Protein AF-A0A2D1LW10-F1 (afdb_monomer)

Mean predicted aligned error: 2.65 Å

Structure (mmCIF, N/CA/C/O backbone):
data_AF-A0A2D1LW10-F1
#
_entry.id   AF-A0A2D1LW10-F1
#
loop_
_atom_site.group_PDB
_atom_site.id
_atom_site.type_symbol
_atom_site.label_atom_id
_atom_site.label_alt_id
_atom_site.label_comp_id
_atom_site.label_asym_id
_atom_site.label_entity_id
_atom_site.label_seq_id
_atom_site.pdbx_PDB_ins_code
_atom_site.Cartn_x
_atom_site.Cartn_y
_atom_site.Cartn_z
_atom_site.occupancy
_atom_site.B_iso_or_equiv
_atom_site.auth_seq_id
_atom_site.auth_comp_id
_atom_site.auth_asym_id
_atom_site.auth_atom_id
_atom_site.pdbx_PDB_model_num
ATOM 1 N N . PHE A 1 1 ? -6.912 0.871 11.900 1.00 98.69 1 PHE A N 1
ATOM 2 C CA . PHE A 1 1 ? -8.312 0.479 12.153 1.00 98.69 1 PHE A CA 1
ATOM 3 C C . PHE A 1 1 ? -9.175 0.983 11.008 1.00 98.69 1 PHE A C 1
ATOM 5 O O . PHE A 1 1 ? -8.815 1.992 10.411 1.00 98.69 1 PHE A O 1
ATOM 12 N N . GLY A 1 2 ? -10.257 0.278 10.682 1.00 98.62 2 GLY A N 1
ATOM 13 C CA . GLY A 1 2 ? -11.283 0.732 9.742 1.00 98.62 2 GLY A CA 1
ATOM 14 C C . GLY A 1 2 ? -12.089 1.900 10.313 1.00 98.62 2 GLY A C 1
ATOM 15 O O . GLY A 1 2 ? -11.998 2.191 11.508 1.00 98.62 2 GLY A O 1
ATOM 16 N N . ASN A 1 3 ? -12.870 2.574 9.463 1.00 98.62 3 ASN A N 1
ATOM 17 C CA . ASN A 1 3 ? -13.555 3.814 9.831 1.00 98.62 3 ASN A CA 1
ATOM 18 C C . ASN A 1 3 ? -14.475 3.641 11.045 1.00 98.62 3 ASN A C 1
ATOM 20 O O . ASN A 1 3 ? -14.318 4.367 12.019 1.00 98.62 3 ASN A O 1
ATOM 24 N N . ASN A 1 4 ? -15.379 2.660 11.026 1.00 98.44 4 ASN A N 1
ATOM 25 C CA . ASN A 1 4 ? -16.382 2.503 12.086 1.00 98.44 4 ASN A CA 1
ATOM 26 C C . ASN A 1 4 ? -15.738 2.281 13.463 1.00 98.44 4 ASN A C 1
ATOM 28 O O . ASN A 1 4 ? -15.981 3.055 14.387 1.00 98.44 4 ASN A O 1
ATOM 32 N N . VAL A 1 5 ? -14.830 1.305 13.570 1.00 98.44 5 VAL A N 1
ATOM 33 C CA . VAL A 1 5 ? -14.105 1.028 14.821 1.00 98.44 5 VAL A CA 1
ATOM 34 C C . VAL A 1 5 ? -13.246 2.215 15.255 1.00 98.44 5 VAL A C 1
ATOM 36 O O . VAL A 1 5 ? -13.209 2.542 16.438 1.00 98.44 5 VAL A O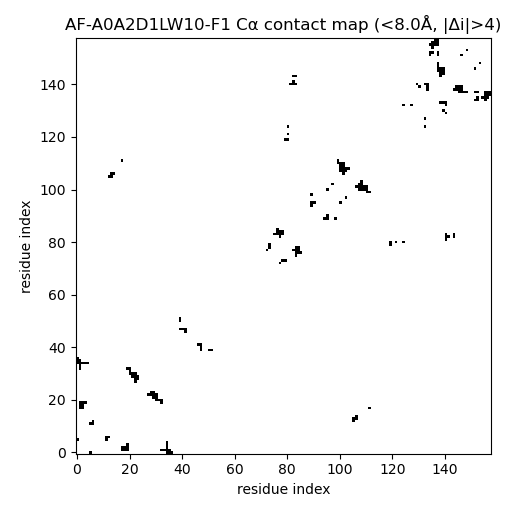 1
ATOM 39 N N . TRP A 1 6 ? -12.574 2.907 14.328 1.00 98.75 6 TRP A N 1
ATOM 40 C CA . TRP A 1 6 ? -11.772 4.074 14.701 1.00 98.75 6 TRP A CA 1
ATOM 41 C C . TRP A 1 6 ? -12.623 5.217 15.257 1.00 98.75 6 TRP A C 1
ATOM 43 O O . TRP A 1 6 ? -12.232 5.821 16.250 1.00 98.75 6 TRP A O 1
ATOM 53 N N . ARG A 1 7 ? -13.797 5.488 14.671 1.00 98.62 7 ARG A N 1
ATOM 54 C CA . ARG A 1 7 ? -14.711 6.533 15.162 1.00 98.62 7 ARG A CA 1
ATOM 55 C C . ARG A 1 7 ? -15.209 6.241 16.574 1.00 98.62 7 ARG A C 1
ATOM 57 O O . ARG A 1 7 ? -15.326 7.173 17.367 1.00 98.62 7 ARG A O 1
ATOM 64 N N . GLU A 1 8 ? -15.461 4.976 16.899 1.00 98.44 8 GLU A N 1
ATOM 65 C CA . GLU A 1 8 ? -15.812 4.564 18.261 1.00 98.44 8 GLU A CA 1
ATOM 66 C C . GLU A 1 8 ? -14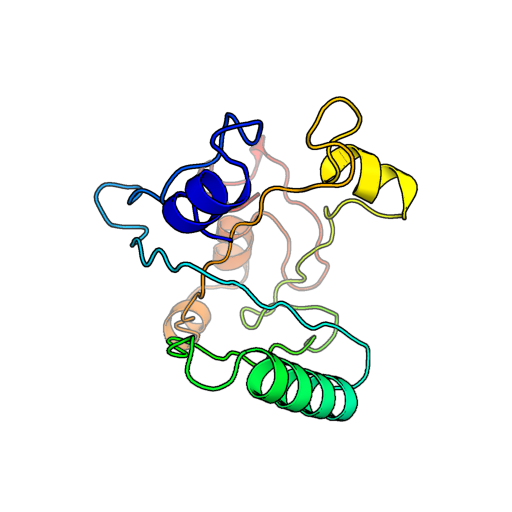.638 4.750 19.230 1.00 98.44 8 GLU A C 1
ATOM 68 O O . GLU A 1 8 ? -14.802 5.363 20.285 1.00 98.44 8 GLU A O 1
ATOM 73 N N . LEU A 1 9 ? -13.441 4.285 18.858 1.00 98.44 9 LEU A N 1
ATOM 74 C CA . LEU A 1 9 ? -12.244 4.377 19.702 1.00 98.44 9 LEU A CA 1
ATOM 75 C C . LEU A 1 9 ? -11.779 5.821 19.931 1.00 98.44 9 LEU A C 1
ATOM 77 O O . LEU A 1 9 ? -11.311 6.143 21.023 1.00 98.44 9 LEU A O 1
ATOM 81 N N . SER A 1 10 ? -11.898 6.689 18.924 1.00 98.44 10 SER A N 1
ATOM 82 C CA . SER A 1 10 ? -11.464 8.088 19.006 1.00 98.44 10 SER A CA 1
ATOM 83 C C . SER A 1 10 ? -12.533 9.028 19.569 1.00 98.44 10 SER A C 1
ATOM 85 O O . SER A 1 10 ? -12.272 10.218 19.751 1.00 98.44 10 SER A O 1
ATOM 87 N N . GLY A 1 11 ? -13.753 8.534 19.814 1.00 98.25 11 GLY A N 1
ATOM 88 C CA . GLY A 1 11 ? -14.893 9.382 20.165 1.00 98.25 11 GLY A CA 1
ATOM 89 C C . GLY A 1 11 ? -15.244 10.392 19.065 1.00 98.25 11 GLY A C 1
ATOM 90 O O . GLY A 1 11 ? -15.737 11.479 19.360 1.00 98.25 11 GLY A O 1
ATOM 91 N N . GLY A 1 12 ? -14.945 10.058 17.806 1.00 97.44 12 GLY A N 1
ATOM 92 C CA . GLY A 1 12 ? -15.170 10.914 16.642 1.00 97.44 12 GLY A CA 1
ATOM 93 C C . GLY A 1 12 ? -14.162 12.052 16.461 1.00 97.44 12 GLY A C 1
ATOM 94 O O . GLY A 1 12 ? -14.363 12.878 15.577 1.00 97.44 12 GLY A O 1
ATOM 95 N N . VAL A 1 13 ? -13.092 12.110 17.255 1.00 98.25 13 VAL A N 1
ATOM 96 C CA . VAL A 1 13 ? -12.055 13.145 17.139 1.00 98.25 13 VAL A CA 1
ATOM 97 C C . VAL A 1 13 ? -10.978 12.707 16.142 1.00 98.25 13 VAL A C 1
ATOM 99 O O . VAL A 1 13 ? -10.522 11.563 16.196 1.00 98.25 13 VAL A O 1
ATOM 102 N N . GLY A 1 14 ? -10.562 13.620 15.259 1.00 98.06 14 GLY A N 1
ATOM 103 C CA . GLY A 1 14 ? -9.483 13.394 14.295 1.00 98.06 14 GLY A CA 1
ATOM 104 C C . GLY A 1 14 ? -9.873 12.515 13.105 1.00 98.06 14 GLY A C 1
ATOM 105 O O . GLY A 1 14 ? -11.043 12.191 12.882 1.00 98.06 14 GLY A O 1
ATOM 106 N N . ALA A 1 15 ? -8.866 12.128 12.326 1.00 98.12 15 ALA A N 1
ATOM 107 C CA . ALA A 1 15 ? -8.964 11.284 11.141 1.00 98.12 15 ALA A CA 1
ATOM 108 C C . ALA A 1 15 ? -10.041 11.757 10.143 1.00 98.12 15 ALA A C 1
ATOM 110 O O . ALA A 1 15 ? -10.873 10.972 9.691 1.00 98.12 15 AL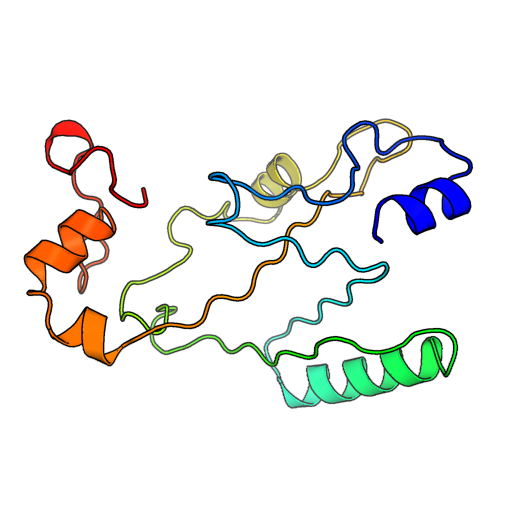A A O 1
ATOM 111 N N . GLU A 1 16 ? -10.063 13.053 9.823 1.00 97.88 16 GLU A N 1
ATOM 112 C CA . GLU A 1 16 ? -11.105 13.705 9.006 1.00 97.88 16 GLU A CA 1
ATOM 113 C C . GLU A 1 16 ? -11.338 13.035 7.640 1.00 97.88 16 GLU A C 1
ATOM 115 O O . GLU A 1 16 ? -12.457 13.012 7.133 1.00 97.88 16 GLU A O 1
ATOM 120 N N . GLU A 1 17 ? -10.301 12.434 7.056 1.00 98.50 17 GLU A N 1
ATOM 121 C CA . GLU A 1 17 ? -10.368 11.800 5.734 1.00 98.50 17 GLU A CA 1
ATOM 122 C C . GLU A 1 17 ? -10.667 10.294 5.799 1.00 98.50 17 GLU A C 1
ATOM 124 O O . GLU A 1 17 ? -10.859 9.651 4.760 1.00 98.50 17 GLU A O 1
ATOM 129 N N . LEU A 1 18 ? -10.727 9.714 7.007 1.00 98.81 18 LEU A N 1
ATOM 130 C CA . LEU A 1 18 ? -11.008 8.295 7.185 1.00 98.81 18 LEU A CA 1
ATOM 131 C C . LEU A 1 18 ? -12.445 7.979 6.774 1.00 98.81 18 LEU A C 1
ATOM 133 O O . LEU A 1 18 ? -13.403 8.595 7.249 1.00 98.81 18 LEU A O 1
ATOM 137 N N . LYS A 1 19 ? -12.572 6.975 5.910 1.00 98.75 19 LYS A N 1
ATOM 138 C CA . LYS A 1 19 ? -13.829 6.467 5.364 1.00 98.75 19 LYS A CA 1
ATOM 139 C C . LYS A 1 19 ? -13.679 4.998 4.995 1.00 98.75 19 LYS A C 1
ATOM 141 O O . LYS A 1 19 ? -12.561 4.527 4.786 1.00 98.75 19 LYS A O 1
ATOM 146 N N . ASP A 1 20 ? -14.803 4.304 4.868 1.00 98.75 20 ASP A N 1
ATOM 147 C CA . ASP A 1 20 ? -14.810 2.976 4.261 1.00 98.75 20 ASP A CA 1
ATOM 148 C C . ASP A 1 20 ? -14.345 3.069 2.805 1.00 98.75 20 ASP A C 1
ATOM 150 O O . ASP A 1 20 ? -14.694 4.008 2.078 1.00 98.75 20 ASP A O 1
ATOM 154 N N . PHE A 1 21 ? -13.543 2.099 2.369 1.00 98.62 21 PHE A N 1
ATOM 155 C CA . PHE A 1 21 ? -13.032 2.070 1.007 1.00 98.62 21 PHE A CA 1
ATOM 156 C C . PHE A 1 21 ? -14.188 1.908 0.000 1.00 98.62 21 PHE A C 1
ATOM 158 O O . PHE A 1 21 ? -14.917 0.914 0.061 1.00 98.62 21 PHE A O 1
ATOM 165 N N . PRO A 1 22 ? -14.393 2.843 -0.944 1.00 98.44 22 PRO A N 1
ATOM 166 C CA . PRO A 1 22 ? -15.416 2.695 -1.970 1.00 98.44 22 PRO A CA 1
ATOM 167 C C . PRO A 1 22 ? -14.913 1.810 -3.116 1.00 98.44 22 PRO A C 1
ATOM 169 O O . PRO A 1 22 ? -13.713 1.634 -3.311 1.00 98.44 22 PRO A O 1
ATOM 172 N N . VAL A 1 23 ? -15.828 1.297 -3.939 1.00 98.56 23 VAL A N 1
ATOM 173 C CA . VAL A 1 23 ? -15.438 0.715 -5.232 1.00 98.56 23 VAL A CA 1
ATOM 174 C C . VAL A 1 23 ? -14.953 1.811 -6.188 1.00 98.56 23 VAL A C 1
ATOM 176 O O . VAL A 1 23 ? -15.515 2.907 -6.216 1.00 98.56 23 VAL A O 1
ATOM 179 N N . TYR A 1 24 ? -13.968 1.500 -7.032 1.00 98.38 24 TYR A N 1
ATOM 180 C CA . TYR A 1 24 ? -13.509 2.393 -8.107 1.00 98.38 24 TYR A CA 1
ATOM 181 C C . TYR A 1 24 ? -13.780 1.782 -9.481 1.00 98.38 24 TYR A C 1
ATOM 183 O O . TYR A 1 24 ? -13.950 0.570 -9.624 1.00 98.38 24 TYR A O 1
ATOM 191 N N . GLY A 1 25 ? -13.895 2.629 -10.509 1.00 97.44 25 GLY A N 1
ATOM 192 C CA . GLY A 1 25 ? -14.173 2.173 -11.877 1.00 97.44 25 GLY A CA 1
ATOM 193 C C . GLY A 1 25 ? -15.480 1.381 -11.995 1.00 97.44 25 GLY A C 1
ATOM 194 O O . GLY A 1 25 ? -15.543 0.413 -12.744 1.00 97.44 25 GLY A O 1
ATOM 195 N N . LYS A 1 26 ? -16.508 1.753 -11.213 1.00 96.44 26 LYS A N 1
ATOM 196 C CA . LYS A 1 26 ? -17.802 1.045 -11.126 1.00 96.44 26 LYS A CA 1
ATOM 197 C C . LYS A 1 26 ? -17.672 -0.440 -10.736 1.00 96.44 26 LYS A C 1
ATOM 199 O O . LYS A 1 26 ? -18.481 -1.254 -11.169 1.00 96.44 26 LYS A O 1
ATOM 204 N N . GLY A 1 27 ? -16.673 -0.781 -9.919 1.00 96.62 27 GLY A N 1
ATOM 205 C CA . GLY A 1 27 ? -16.431 -2.147 -9.439 1.00 96.62 27 GLY A CA 1
ATOM 206 C C . GLY A 1 27 ? -15.223 -2.835 -10.068 1.00 96.62 27 GLY A C 1
ATOM 207 O O . GLY A 1 27 ? -14.932 -3.967 -9.699 1.00 96.62 27 GLY A O 1
ATOM 208 N N . LEU A 1 28 ? -14.500 -2.162 -10.973 1.00 97.69 28 LEU A N 1
ATOM 209 C CA . LEU A 1 28 ? -13.222 -2.666 -11.478 1.00 97.69 28 LEU A CA 1
ATOM 210 C C . LEU A 1 28 ? -12.201 -2.838 -10.343 1.00 97.69 28 LEU A C 1
ATOM 212 O O . LEU A 1 28 ? -11.509 -3.849 -10.302 1.00 97.69 28 LEU A O 1
ATOM 216 N N . ALA A 1 29 ? -12.157 -1.886 -9.403 1.00 98.06 29 ALA A N 1
ATOM 217 C CA . ALA A 1 29 ? -11.528 -2.102 -8.105 1.00 98.06 29 ALA A CA 1
ATOM 218 C C . ALA A 1 29 ? -12.625 -2.471 -7.088 1.00 98.06 29 ALA A C 1
ATOM 220 O O . ALA A 1 29 ? -13.479 -1.618 -6.794 1.00 98.06 29 ALA A O 1
ATOM 221 N N . PRO A 1 30 ? -12.649 -3.716 -6.577 1.00 98.25 30 PRO A N 1
ATOM 222 C CA . PRO A 1 30 ? -13.625 -4.137 -5.581 1.00 98.25 30 PRO A CA 1
ATOM 223 C C . PRO A 1 30 ? -13.331 -3.497 -4.218 1.00 98.25 30 PRO A C 1
ATOM 225 O O . PRO A 1 30 ? -12.232 -3.000 -3.976 1.00 98.25 30 PRO A O 1
ATOM 228 N N . SER A 1 31 ? -14.314 -3.535 -3.317 1.00 98.62 31 SER A N 1
ATOM 229 C CA . SER A 1 31 ? -14.154 -3.105 -1.926 1.00 98.62 31 SER A CA 1
ATOM 230 C C . SER A 1 31 ? -14.394 -4.271 -0.974 1.00 98.62 31 SER A C 1
ATOM 232 O O . SER A 1 31 ? -15.407 -4.964 -1.071 1.00 98.62 31 SER A O 1
ATOM 234 N N . THR A 1 32 ? -13.450 -4.465 -0.056 1.00 98.44 32 THR A N 1
ATOM 235 C CA . THR A 1 32 ? -13.484 -5.458 1.024 1.00 98.44 32 THR A CA 1
ATOM 236 C C . THR A 1 32 ? -13.003 -4.798 2.317 1.00 98.44 32 THR A C 1
ATOM 238 O O . THR A 1 32 ? -11.925 -5.102 2.824 1.00 98.44 32 THR A O 1
ATOM 241 N N . GLN A 1 33 ? -13.762 -3.813 2.805 1.00 98.69 33 GLN A N 1
ATOM 242 C CA . GLN A 1 33 ? -13.434 -3.099 4.040 1.00 98.69 33 GLN A CA 1
ATOM 243 C C . GLN A 1 33 ? -13.507 -4.037 5.257 1.00 98.69 33 GLN A C 1
ATOM 245 O O . GLN A 1 33 ? -14.500 -4.739 5.442 1.00 98.69 33 GLN A O 1
ATOM 250 N N . TYR A 1 34 ? -12.477 -3.986 6.106 1.00 98.75 34 TYR A N 1
ATOM 251 C CA . TYR A 1 34 ? -12.411 -4.676 7.399 1.00 98.75 34 TYR A CA 1
ATOM 252 C C . TYR A 1 34 ? -12.019 -3.707 8.527 1.00 98.75 34 TYR A C 1
ATOM 254 O O . TYR A 1 34 ? -11.620 -2.566 8.276 1.00 98.75 34 TYR A O 1
ATOM 262 N N . ASP A 1 35 ? -12.112 -4.164 9.774 1.00 98.75 35 ASP A N 1
ATOM 263 C CA . ASP A 1 35 ? -11.970 -3.315 10.963 1.00 98.75 35 ASP A CA 1
ATOM 264 C C . ASP A 1 35 ? -10.532 -3.162 11.472 1.00 98.75 35 ASP A C 1
ATOM 266 O O . ASP A 1 35 ? -10.155 -2.122 12.022 1.00 98.75 35 ASP A O 1
ATOM 270 N N . VAL A 1 36 ? -9.700 -4.187 11.296 1.00 98.62 36 VAL A N 1
ATOM 271 C CA . VAL A 1 36 ? -8.338 -4.232 11.837 1.00 98.62 36 VAL A CA 1
ATOM 272 C C . VAL A 1 36 ? -7.370 -4.673 10.747 1.00 98.62 36 VAL A C 1
ATOM 274 O O . VAL A 1 36 ? -7.626 -5.623 10.016 1.00 98.62 36 VAL A O 1
ATOM 277 N N . LEU A 1 37 ? -6.237 -3.977 10.669 1.00 98.81 37 LEU A N 1
ATOM 278 C CA . LEU A 1 37 ? -5.082 -4.362 9.868 1.00 98.81 37 LEU A CA 1
ATOM 279 C C . LEU A 1 37 ? -3.898 -4.550 10.811 1.00 98.81 37 LEU A C 1
ATOM 281 O O . LEU A 1 37 ? -3.615 -3.672 11.627 1.00 98.81 37 LEU A O 1
ATOM 285 N N . ILE A 1 38 ? -3.186 -5.662 10.655 1.00 98.81 38 ILE A N 1
ATOM 286 C CA . ILE A 1 38 ? -1.919 -5.929 11.332 1.00 98.81 38 ILE A CA 1
ATOM 287 C C . ILE A 1 38 ? -0.870 -6.132 10.243 1.00 98.81 38 ILE A C 1
ATOM 289 O O . ILE A 1 38 ? -0.960 -7.075 9.464 1.00 98.81 38 ILE A O 1
ATOM 293 N N . HIS A 1 39 ? 0.114 -5.235 10.172 1.00 98.88 39 HIS A N 1
ATOM 294 C CA . HIS A 1 39 ? 1.206 -5.319 9.205 1.00 98.88 39 HIS A CA 1
ATOM 295 C C . HIS A 1 39 ? 2.528 -5.548 9.939 1.00 98.88 39 HIS A C 1
ATOM 297 O O . HIS A 1 39 ? 2.968 -4.707 10.723 1.00 98.88 39 HIS A O 1
ATOM 303 N N . ILE A 1 40 ? 3.149 -6.702 9.689 1.00 98.81 40 ILE A N 1
ATOM 304 C CA . ILE A 1 40 ? 4.412 -7.118 10.302 1.00 98.81 40 ILE A CA 1
ATOM 305 C C . ILE A 1 40 ? 5.458 -7.229 9.199 1.00 98.81 40 ILE A C 1
ATOM 307 O O . ILE A 1 40 ? 5.282 -7.982 8.244 1.00 98.81 40 ILE A O 1
ATOM 311 N N . LEU A 1 41 ? 6.565 -6.506 9.353 1.00 98.56 41 LEU A N 1
ATOM 312 C CA . LEU A 1 41 ? 7.686 -6.541 8.421 1.00 98.56 41 LEU A CA 1
ATOM 313 C C . LEU A 1 41 ? 9.007 -6.629 9.182 1.00 98.56 41 LEU A C 1
ATOM 315 O O . LEU A 1 41 ? 9.205 -5.973 10.203 1.00 98.56 41 LEU A O 1
ATOM 319 N N . SER A 1 42 ? 9.922 -7.442 8.667 1.00 98.62 42 SER A N 1
ATOM 320 C CA . SER A 1 42 ? 11.308 -7.525 9.125 1.00 98.62 42 SER A CA 1
ATOM 321 C C . SER A 1 42 ? 12.143 -8.267 8.080 1.00 98.62 42 SER A C 1
ATOM 323 O O . SER A 1 42 ? 11.609 -8.770 7.092 1.00 98.62 42 SER A O 1
ATOM 325 N N . ALA A 1 43 ? 13.448 -8.387 8.323 1.00 98.31 43 ALA A N 1
ATOM 326 C CA . ALA A 1 43 ? 14.344 -9.184 7.489 1.00 98.31 43 ALA A CA 1
ATOM 327 C C . ALA A 1 43 ? 14.172 -10.712 7.657 1.00 98.31 43 ALA A C 1
ATOM 329 O O . ALA A 1 43 ? 14.854 -11.471 6.975 1.00 98.31 43 ALA A O 1
ATOM 330 N N . ARG A 1 44 ? 13.330 -11.180 8.593 1.00 98.56 44 ARG A N 1
ATOM 331 C CA . ARG A 1 44 ? 13.266 -12.588 9.019 1.00 98.56 44 ARG A CA 1
ATOM 332 C C . ARG A 1 44 ? 11.822 -13.070 9.148 1.00 98.56 44 ARG A C 1
ATOM 334 O O . ARG A 1 44 ? 11.104 -12.677 10.068 1.00 98.56 44 ARG A O 1
ATOM 341 N N . HIS A 1 45 ? 11.395 -13.940 8.237 1.00 98.62 45 HIS A N 1
ATOM 342 C CA . HIS A 1 45 ? 10.022 -14.451 8.203 1.00 98.62 45 HIS A CA 1
ATOM 343 C C . HIS A 1 45 ? 9.649 -15.225 9.477 1.00 98.62 45 HIS A C 1
ATOM 345 O O . HIS A 1 45 ? 8.562 -15.048 10.012 1.00 98.62 45 HIS A O 1
ATOM 351 N N . GLU A 1 46 ? 10.563 -16.018 10.024 1.00 98.50 46 GLU A N 1
ATOM 352 C CA . GLU A 1 46 ? 10.349 -16.792 11.247 1.00 98.50 46 GLU A CA 1
ATOM 353 C C . GLU A 1 46 ? 10.139 -15.910 12.491 1.00 98.50 46 GLU A C 1
ATOM 355 O O . GLU A 1 46 ? 9.414 -16.284 13.418 1.00 98.50 46 GLU A O 1
ATOM 360 N N . VAL A 1 47 ? 10.726 -14.705 12.496 1.00 98.75 47 VAL A N 1
ATOM 361 C CA . VAL A 1 47 ? 10.442 -13.690 13.519 1.00 98.75 47 VAL A CA 1
ATOM 362 C C . VAL A 1 47 ? 9.035 -13.140 13.306 1.00 98.75 47 VAL A C 1
ATOM 364 O O . VAL A 1 47 ? 8.254 -13.097 14.253 1.00 98.75 47 VAL A O 1
ATOM 367 N N . ASN A 1 48 ? 8.688 -12.784 12.065 1.00 98.88 48 ASN A N 1
ATOM 368 C CA . ASN A 1 48 ? 7.363 -12.255 11.732 1.00 98.88 48 ASN A CA 1
ATOM 369 C C . ASN A 1 48 ? 6.252 -13.242 12.100 1.00 98.88 48 ASN A C 1
ATOM 371 O O . ASN A 1 48 ? 5.241 -12.831 12.658 1.00 98.88 48 ASN A O 1
ATOM 375 N N . PHE A 1 49 ? 6.466 -14.535 11.856 1.00 98.81 49 PHE A N 1
ATOM 376 C CA . PHE A 1 49 ? 5.532 -15.594 12.221 1.00 98.81 49 PHE A CA 1
ATOM 377 C C . PHE A 1 49 ? 5.284 -15.639 13.734 1.00 98.81 49 PHE A C 1
ATOM 379 O O . PHE A 1 49 ? 4.139 -15.651 14.178 1.00 98.81 49 PHE A O 1
ATOM 386 N N . SER A 1 50 ? 6.347 -15.570 14.542 1.00 98.81 50 SER A N 1
ATOM 387 C CA . SER A 1 50 ? 6.218 -15.534 16.007 1.00 98.81 50 SER A CA 1
ATOM 388 C C . SER A 1 50 ? 5.479 -14.274 16.487 1.00 98.81 50 SER A C 1
ATOM 390 O O . SER A 1 50 ? 4.663 -14.338 17.406 1.00 98.81 50 SER A O 1
ATOM 392 N N . VAL A 1 51 ? 5.720 -13.124 15.845 1.00 98.81 51 VAL A N 1
ATOM 393 C CA . VAL A 1 51 ? 5.000 -11.870 16.137 1.00 98.81 51 VAL A CA 1
ATOM 394 C C . VAL A 1 51 ? 3.527 -11.970 15.732 1.00 98.81 51 VAL A C 1
ATOM 396 O O . VAL A 1 51 ? 2.670 -11.500 16.475 1.00 98.81 51 VAL A O 1
ATOM 399 N N . ALA A 1 52 ? 3.210 -12.617 14.609 1.00 98.75 52 ALA A N 1
ATOM 400 C CA . ALA A 1 52 ? 1.834 -12.847 14.176 1.00 98.75 52 ALA A CA 1
ATOM 401 C C . ALA A 1 52 ? 1.075 -13.731 15.178 1.00 98.75 52 ALA A C 1
ATOM 403 O O . ALA A 1 52 ? -0.032 -13.382 15.584 1.00 98.75 52 ALA A O 1
ATOM 404 N N . GLN A 1 53 ? 1.700 -14.806 15.674 1.00 98.75 53 GLN A N 1
ATOM 405 C CA . GLN A 1 53 ? 1.128 -15.627 16.748 1.00 98.75 53 GLN A CA 1
ATOM 406 C C . GLN A 1 53 ? 0.868 -14.811 18.022 1.00 98.75 53 GLN A C 1
ATOM 408 O O . GLN A 1 53 ? -0.199 -14.934 18.623 1.00 98.75 53 GLN A O 1
ATOM 413 N N . ALA A 1 54 ? 1.810 -13.948 18.419 1.00 98.81 54 ALA A N 1
ATOM 414 C CA . ALA A 1 54 ? 1.633 -13.065 19.570 1.00 98.81 54 ALA A CA 1
ATOM 415 C C . ALA A 1 54 ? 0.493 -12.054 19.358 1.00 98.81 54 ALA A C 1
ATOM 417 O O . ALA A 1 54 ? -0.275 -11.799 20.283 1.00 98.81 54 ALA A O 1
ATOM 418 N N . ALA A 1 55 ? 0.345 -11.515 18.145 1.00 98.38 55 ALA A N 1
ATOM 419 C CA . ALA A 1 55 ? -0.752 -10.620 17.799 1.00 98.38 55 ALA A CA 1
ATOM 420 C C . ALA A 1 55 ? -2.112 -11.332 17.893 1.00 98.38 55 ALA A C 1
ATOM 422 O O . ALA A 1 55 ? -3.032 -10.803 18.513 1.00 98.38 55 ALA A O 1
ATOM 423 N N . MET A 1 56 ? -2.224 -12.554 17.362 1.00 98.31 56 MET A N 1
ATOM 424 C CA . MET A 1 56 ? -3.446 -13.360 17.478 1.00 98.31 56 MET A CA 1
ATOM 425 C C . MET A 1 56 ? -3.772 -13.697 18.933 1.00 98.31 56 MET A C 1
ATOM 427 O O . MET A 1 56 ? -4.922 -13.582 19.340 1.00 98.31 56 MET A O 1
ATOM 431 N N . ALA A 1 57 ? -2.770 -14.032 19.749 1.00 98.44 57 ALA A N 1
ATOM 432 C CA . ALA A 1 57 ? -2.972 -14.268 21.177 1.00 98.44 57 ALA A CA 1
ATOM 433 C C . ALA A 1 57 ? -3.430 -13.005 21.933 1.00 98.44 57 ALA A C 1
ATOM 435 O O . ALA A 1 57 ? -4.208 -13.112 22.878 1.00 98.44 57 ALA A O 1
ATOM 436 N N . ALA A 1 58 ? -2.961 -11.820 21.530 1.00 98.44 58 ALA A N 1
ATOM 437 C CA . ALA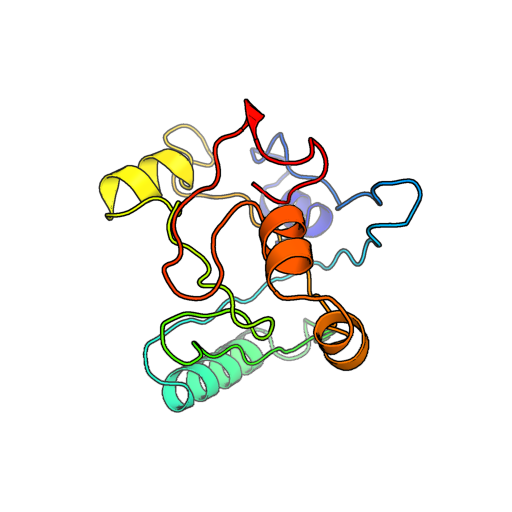 A 1 58 ? -3.328 -10.554 22.160 1.00 98.44 58 ALA A CA 1
ATOM 438 C C . ALA A 1 58 ? -4.775 -10.135 21.859 1.00 98.44 58 ALA A C 1
ATOM 440 O O . ALA A 1 58 ? -5.456 -9.632 22.751 1.00 98.44 58 ALA A O 1
ATOM 441 N N . PHE A 1 59 ? -5.247 -10.345 20.627 1.00 97.94 59 PHE A N 1
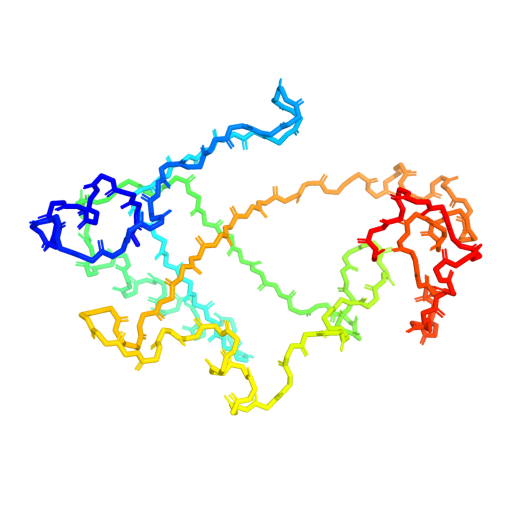ATOM 442 C CA . PHE A 1 59 ? -6.652 -10.112 20.282 1.00 97.94 59 PHE A CA 1
ATOM 443 C C . PHE A 1 59 ? -7.564 -11.240 20.792 1.00 97.94 59 PHE A C 1
ATOM 445 O O . PHE A 1 59 ? -8.679 -10.973 21.235 1.00 97.94 59 PHE A O 1
ATOM 452 N N . GLY A 1 60 ? -7.102 -12.492 20.776 1.00 96.56 60 GLY A N 1
ATOM 453 C CA . GLY A 1 60 ? -7.927 -13.648 21.121 1.00 96.56 60 GLY A CA 1
ATOM 454 C C . GLY A 1 60 ? -9.149 -13.757 20.204 1.00 96.56 60 GLY A C 1
ATOM 455 O O . GLY A 1 60 ? -9.065 -13.482 19.010 1.00 96.56 60 GLY A O 1
ATOM 456 N N . ASP A 1 61 ? -10.300 -14.103 20.779 1.00 97.44 61 ASP A N 1
ATOM 457 C CA . ASP A 1 61 ? -11.538 -14.360 20.028 1.00 97.44 61 ASP A CA 1
ATOM 458 C C . ASP A 1 61 ? -12.329 -13.086 19.660 1.00 97.44 61 ASP A C 1
ATOM 460 O O . ASP A 1 61 ? -13.459 -13.173 19.183 1.00 97.44 61 ASP A O 1
ATOM 464 N N . VAL A 1 62 ? -11.779 -11.886 19.896 1.00 97.94 62 VAL A N 1
ATOM 465 C CA . VAL A 1 62 ? -12.489 -10.619 19.613 1.00 97.94 62 VAL A CA 1
ATOM 466 C C . VAL A 1 62 ? -12.439 -10.212 18.139 1.00 97.94 62 VAL A C 1
ATOM 468 O O . VAL A 1 62 ? -13.158 -9.298 17.739 1.00 97.94 62 VAL A O 1
ATOM 471 N N . ILE A 1 63 ? -11.594 -10.865 17.335 1.00 97.88 63 ILE A N 1
ATOM 472 C CA . ILE A 1 63 ? -11.481 -10.629 15.893 1.00 97.88 63 ILE A CA 1
ATOM 473 C C . ILE A 1 63 ? -11.728 -11.920 15.113 1.00 97.88 63 ILE A C 1
ATOM 475 O O . ILE A 1 63 ? -11.337 -13.006 15.534 1.00 97.88 63 ILE A O 1
ATOM 479 N N . GLU A 1 64 ? -12.322 -11.792 13.929 1.00 98.25 64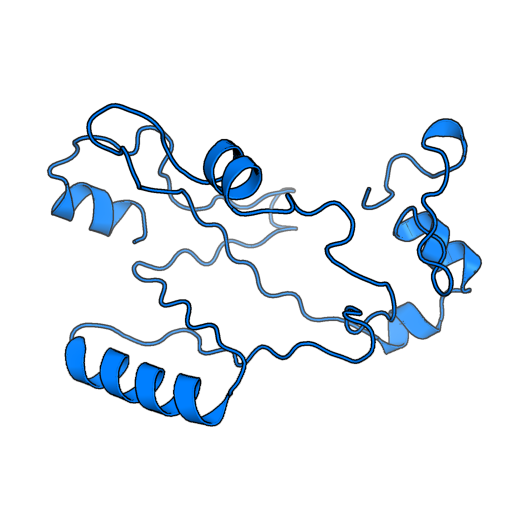 GLU A N 1
ATOM 480 C CA . GLU A 1 64 ? -12.347 -12.848 12.917 1.00 98.25 64 GLU A CA 1
ATOM 481 C C . GLU A 1 64 ? -11.284 -12.528 11.857 1.00 98.25 64 GLU A C 1
ATOM 483 O O . GLU A 1 64 ? -11.352 -11.492 11.191 1.00 98.25 64 GLU A O 1
ATOM 488 N N . VAL A 1 65 ? -10.299 -13.410 11.672 1.00 98.19 65 VAL A N 1
ATOM 489 C CA . VAL A 1 65 ? -9.280 -13.230 10.628 1.00 98.19 65 VAL A CA 1
ATOM 490 C C . VAL A 1 65 ? -9.896 -13.530 9.263 1.00 98.19 65 VAL A C 1
ATOM 492 O O . VAL A 1 65 ? -10.247 -14.672 8.970 1.00 98.19 65 VAL A O 1
ATOM 495 N N . LYS A 1 66 ? -10.021 -12.504 8.414 1.00 98.62 66 LYS A N 1
ATOM 496 C CA . LYS A 1 66 ? -10.550 -12.648 7.044 1.00 98.62 66 LYS A CA 1
ATOM 497 C C . LYS A 1 66 ? -9.462 -12.979 6.025 1.00 98.62 66 LYS A C 1
ATOM 499 O O . LYS A 1 66 ? -9.737 -13.659 5.041 1.00 98.62 66 LYS A O 1
ATOM 504 N N . GLU A 1 67 ? -8.244 -12.497 6.257 1.00 98.50 67 GLU A N 1
ATOM 505 C CA . GLU A 1 67 ? -7.116 -12.662 5.347 1.00 98.50 67 GLU A CA 1
ATOM 506 C C . GLU A 1 67 ? -5.783 -12.611 6.107 1.00 98.50 67 GLU A C 1
ATOM 508 O O . GLU A 1 67 ? -5.582 -11.759 6.971 1.00 98.50 67 GLU A O 1
ATOM 513 N N . GLU A 1 68 ? -4.866 -13.512 5.751 1.00 98.62 68 GLU A N 1
ATOM 514 C CA . GLU A 1 68 ? -3.471 -13.519 6.193 1.00 98.62 68 GLU A CA 1
ATOM 515 C C . GLU A 1 68 ? -2.579 -13.764 4.968 1.00 98.62 68 GLU A C 1
ATOM 517 O O . GLU A 1 68 ? -2.749 -14.759 4.260 1.00 98.62 68 GLU A O 1
ATOM 522 N N . VAL A 1 69 ? -1.643 -12.849 4.693 1.00 98.69 69 VAL A N 1
ATOM 523 C CA . VAL A 1 69 ? -0.766 -12.905 3.510 1.00 98.69 69 VAL A CA 1
ATOM 524 C C . VAL A 1 69 ? 0.688 -12.805 3.937 1.00 98.69 69 VAL A C 1
ATOM 526 O O . VAL A 1 69 ? 1.077 -11.894 4.667 1.00 98.69 69 VAL A O 1
ATOM 529 N N . HIS A 1 70 ? 1.515 -13.727 3.447 1.00 98.75 70 HIS A N 1
ATOM 530 C CA . HIS A 1 70 ? 2.954 -13.734 3.707 1.00 98.75 70 HIS A CA 1
ATOM 531 C C . HIS A 1 70 ? 3.699 -13.177 2.496 1.00 98.75 70 HIS A C 1
ATOM 533 O O . HIS A 1 70 ? 3.978 -13.889 1.533 1.00 98.75 70 HIS A O 1
ATOM 539 N N . GLY A 1 71 ? 4.005 -11.881 2.545 1.00 98.31 71 GLY A N 1
ATOM 540 C CA . GLY A 1 71 ? 4.830 -11.225 1.536 1.00 98.31 71 GLY A CA 1
ATOM 541 C C . GLY A 1 71 ? 6.307 -11.601 1.662 1.00 98.31 71 GLY A C 1
ATOM 542 O O . GLY A 1 71 ? 6.815 -11.852 2.757 1.00 98.31 71 GLY A O 1
ATOM 543 N N . PHE A 1 72 ? 7.015 -11.590 0.537 1.00 98.44 72 PHE A N 1
ATOM 544 C CA . PHE A 1 72 ? 8.465 -11.742 0.485 1.00 98.44 72 PHE A CA 1
ATOM 545 C C . PHE A 1 72 ? 9.045 -10.779 -0.548 1.00 98.44 72 PHE A C 1
ATOM 547 O O . PHE A 1 72 ? 8.408 -10.474 -1.555 1.00 98.44 72 PHE A O 1
ATOM 554 N N . ARG A 1 73 ? 10.269 -10.303 -0.307 1.00 98.38 73 ARG A N 1
ATOM 555 C CA . ARG A 1 73 ? 11.024 -9.574 -1.325 1.00 98.38 73 ARG A CA 1
ATOM 556 C C . ARG A 1 73 ? 11.575 -10.593 -2.317 1.00 98.38 73 ARG A C 1
ATOM 558 O O . ARG A 1 73 ? 12.275 -11.519 -1.907 1.00 98.38 73 ARG A O 1
ATOM 565 N N . TRP A 1 74 ? 11.236 -10.453 -3.593 1.00 97.69 74 TRP A N 1
ATOM 566 C CA . TRP A 1 74 ? 11.772 -11.324 -4.633 1.00 97.69 74 TRP A CA 1
ATOM 567 C C . TRP A 1 74 ? 13.136 -10.826 -5.131 1.00 97.69 74 TRP A C 1
ATOM 569 O O . TRP A 1 74 ? 13.654 -9.809 -4.662 1.00 97.69 74 TRP A O 1
ATOM 579 N N . ILE A 1 75 ? 13.748 -11.591 -6.035 1.00 97.75 75 ILE A N 1
ATOM 580 C CA . ILE A 1 75 ? 15.075 -11.301 -6.576 1.00 97.75 75 ILE A CA 1
ATOM 581 C C . ILE A 1 75 ? 15.118 -9.879 -7.150 1.00 97.75 75 ILE A C 1
ATOM 583 O O . ILE A 1 75 ? 14.180 -9.454 -7.820 1.00 97.75 75 ILE A O 1
ATOM 587 N N . GLU A 1 76 ? 16.188 -9.142 -6.837 1.00 96.56 76 GLU A N 1
ATOM 588 C CA . GLU A 1 76 ? 16.401 -7.758 -7.305 1.00 96.56 76 GLU A CA 1
ATOM 589 C C . GLU A 1 76 ? 15.255 -6.787 -6.973 1.00 96.56 76 GLU A C 1
ATOM 591 O O . GLU A 1 76 ? 15.064 -5.789 -7.656 1.00 96.56 76 GLU A O 1
ATOM 596 N N . GLU A 1 77 ? 14.478 -7.080 -5.927 1.00 96.88 77 GLU A N 1
ATOM 597 C CA . GLU A 1 77 ? 13.314 -6.281 -5.531 1.00 96.88 77 GLU A CA 1
ATOM 598 C C . GLU A 1 77 ? 12.219 -6.171 -6.601 1.00 96.88 77 GLU A C 1
ATOM 600 O O . GLU A 1 77 ? 11.432 -5.225 -6.615 1.00 96.88 77 GLU A O 1
ATOM 605 N N . ARG A 1 78 ? 12.133 -7.173 -7.479 1.00 98.38 78 ARG A N 1
ATOM 606 C CA . ARG A 1 78 ? 11.131 -7.221 -8.541 1.00 98.38 78 ARG A CA 1
ATOM 607 C C . ARG A 1 78 ? 9.762 -7.673 -8.032 1.00 98.38 78 ARG A C 1
ATOM 609 O O . ARG A 1 78 ? 9.661 -8.556 -7.179 1.00 98.38 78 ARG A O 1
ATOM 616 N N . ASP A 1 79 ? 8.706 -7.115 -8.612 1.00 98.31 79 ASP A N 1
ATOM 617 C CA . ASP A 1 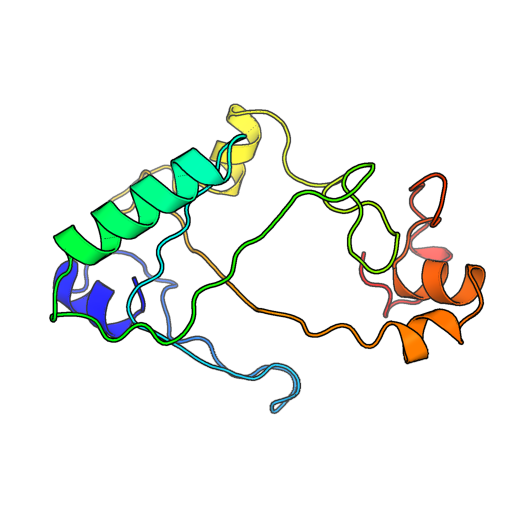79 ? 7.376 -7.727 -8.609 1.00 98.31 79 ASP A CA 1
ATOM 618 C C . ASP A 1 79 ? 7.405 -9.048 -9.406 1.00 98.31 79 ASP A C 1
ATOM 620 O O . ASP A 1 79 ? 8.296 -9.289 -10.226 1.00 98.31 79 ASP A O 1
ATOM 624 N N . LEU A 1 80 ? 6.410 -9.917 -9.205 1.00 98.25 80 LEU A N 1
ATOM 625 C CA . LEU A 1 80 ? 6.314 -11.200 -9.911 1.00 98.25 80 LEU A CA 1
ATOM 626 C C . LEU A 1 80 ? 6.171 -11.053 -11.440 1.00 98.25 80 LEU A C 1
ATOM 628 O O . LEU A 1 80 ? 6.426 -12.012 -12.168 1.00 98.25 80 LEU A O 1
ATOM 632 N N . SER A 1 81 ? 5.799 -9.873 -11.946 1.00 97.94 81 SER A N 1
ATOM 633 C CA . SER A 1 81 ? 5.850 -9.531 -13.376 1.00 97.94 81 SER A CA 1
ATOM 634 C C . SER A 1 81 ? 7.274 -9.482 -13.949 1.00 97.94 81 SER A C 1
ATOM 636 O O . SER A 1 81 ? 7.460 -9.602 -15.167 1.00 97.94 81 SER A O 1
ATOM 638 N N . GLY A 1 82 ? 8.284 -9.324 -13.090 1.00 98.06 82 GLY A N 1
ATOM 639 C CA . GLY A 1 82 ? 9.687 -9.157 -13.456 1.00 98.06 82 GLY A CA 1
ATOM 640 C C . GLY A 1 82 ? 10.153 -7.706 -13.559 1.00 98.06 82 GLY A C 1
ATOM 641 O O . GLY A 1 82 ? 11.311 -7.505 -13.910 1.00 98.06 82 GLY A O 1
ATOM 642 N N . PHE A 1 83 ? 9.314 -6.711 -13.270 1.00 98.56 83 PHE A N 1
ATOM 643 C CA . PHE A 1 83 ? 9.733 -5.307 -13.163 1.00 98.56 83 PHE A CA 1
ATOM 644 C C . PHE A 1 83 ? 10.192 -4.991 -11.738 1.00 98.56 83 PHE A C 1
ATOM 646 O O . PHE A 1 83 ? 9.621 -5.513 -10.782 1.00 98.56 83 PHE A O 1
ATOM 653 N N . VAL A 1 84 ? 11.227 -4.161 -11.593 1.00 97.81 84 VAL A N 1
ATOM 654 C CA . VAL A 1 84 ? 11.647 -3.641 -10.281 1.00 97.81 84 VAL A CA 1
ATOM 655 C C . VAL A 1 84 ? 10.541 -2.736 -9.745 1.00 97.81 84 VAL A C 1
ATOM 657 O O . VAL A 1 84 ? 10.021 -1.908 -10.489 1.00 97.81 84 VAL A O 1
ATOM 660 N N . ASP A 1 85 ? 10.190 -2.889 -8.469 1.00 94.12 85 ASP A N 1
ATOM 661 C CA . ASP A 1 85 ? 9.170 -2.066 -7.820 1.00 94.12 85 ASP A CA 1
ATOM 662 C C . ASP A 1 85 ? 9.733 -1.337 -6.594 1.00 94.12 85 ASP A C 1
ATOM 664 O O . ASP A 1 85 ? 10.499 -1.885 -5.798 1.00 94.12 85 ASP A O 1
ATOM 668 N N . GLY A 1 86 ? 9.327 -0.078 -6.439 1.00 91.94 86 GLY A N 1
ATOM 669 C CA . GLY A 1 86 ? 9.740 0.793 -5.344 1.00 91.94 86 GLY A CA 1
ATOM 670 C C . GLY A 1 86 ? 10.933 1.708 -5.621 1.00 91.94 86 GLY A C 1
ATOM 671 O O . GLY A 1 86 ? 11.453 2.291 -4.674 1.00 91.94 86 GLY A O 1
ATOM 672 N N . THR A 1 87 ? 11.347 1.878 -6.881 1.00 91.62 87 THR A N 1
ATOM 673 C CA . THR A 1 87 ? 12.425 2.815 -7.270 1.00 91.62 87 THR A CA 1
ATOM 674 C C . THR A 1 87 ? 12.115 4.263 -6.899 1.00 91.62 87 THR A C 1
ATOM 676 O O . THR A 1 87 ? 12.966 4.932 -6.325 1.00 91.62 87 THR A O 1
ATOM 679 N N . GLU A 1 88 ? 10.880 4.709 -7.135 1.00 92.25 88 GLU A N 1
ATOM 680 C CA . GLU A 1 88 ? 10.421 6.071 -6.814 1.00 92.25 88 GLU A CA 1
ATOM 681 C C . GLU A 1 88 ? 9.842 6.192 -5.394 1.00 92.25 88 GLU A C 1
ATOM 683 O O . GLU A 1 88 ? 9.245 7.208 -5.031 1.00 92.25 88 GLU A O 1
ATOM 688 N N . ASN A 1 89 ? 9.990 5.160 -4.552 1.00 93.81 89 ASN A N 1
ATOM 689 C CA . ASN A 1 89 ? 9.524 5.264 -3.174 1.00 93.81 89 ASN A CA 1
ATOM 690 C C . ASN A 1 89 ? 10.336 6.322 -2.413 1.00 93.81 89 ASN A C 1
ATOM 692 O O . ASN A 1 89 ? 11.564 6.348 -2.521 1.00 93.81 89 ASN A O 1
ATOM 696 N N . PRO A 1 90 ? 9.693 7.111 -1.527 1.00 95.06 90 PRO A N 1
ATOM 697 C CA . PRO A 1 90 ? 10.404 8.012 -0.633 1.00 95.06 90 PRO A CA 1
ATOM 698 C C . PRO A 1 90 ? 11.537 7.292 0.117 1.00 95.06 90 PRO A C 1
ATOM 700 O O . PRO A 1 90 ? 11.316 6.301 0.834 1.00 95.06 90 PRO A O 1
ATOM 703 N N . ALA A 1 91 ? 12.755 7.805 -0.055 1.00 95.62 91 ALA A N 1
ATOM 704 C CA . ALA A 1 91 ? 13.976 7.251 0.513 1.00 95.62 91 ALA A CA 1
ATOM 705 C C . ALA A 1 91 ? 14.430 8.040 1.748 1.00 95.62 91 ALA A C 1
ATOM 707 O O . ALA A 1 91 ? 14.285 9.256 1.825 1.00 95.62 91 ALA A O 1
ATOM 708 N N . GLY A 1 92 ? 15.012 7.337 2.720 1.00 97.25 92 GLY A N 1
ATOM 709 C CA . GLY A 1 92 ? 15.478 7.944 3.968 1.00 97.25 92 GLY A CA 1
ATOM 710 C C . GLY A 1 92 ? 14.358 8.213 4.978 1.00 97.25 92 GLY A C 1
ATOM 711 O O . GLY A 1 92 ? 13.183 8.349 4.647 1.00 97.25 92 GLY A O 1
ATOM 712 N N . LEU A 1 93 ? 14.723 8.242 6.261 1.00 96.69 93 LEU A N 1
ATOM 713 C CA . LEU A 1 93 ? 13.750 8.361 7.349 1.00 96.69 93 LEU A CA 1
ATOM 714 C C . LEU A 1 93 ? 12.998 9.698 7.320 1.00 96.69 93 LEU A C 1
ATOM 716 O O . LEU A 1 93 ? 11.800 9.722 7.587 1.00 96.69 93 LEU A O 1
ATOM 720 N N . GLU A 1 94 ? 13.696 10.788 7.008 1.00 97.31 94 GLU A N 1
ATOM 721 C CA . GLU A 1 94 ? 13.135 12.140 6.991 1.00 97.31 94 GLU A CA 1
ATOM 722 C C . GLU A 1 94 ? 12.053 12.284 5.918 1.00 97.31 94 GLU A C 1
ATOM 724 O O . GLU A 1 94 ? 10.901 12.542 6.251 1.00 97.31 94 GLU A O 1
ATOM 729 N N . THR A 1 95 ? 12.377 12.003 4.653 1.00 98.00 95 THR A N 1
ATOM 730 C CA . THR A 1 95 ? 11.423 12.103 3.538 1.00 98.00 95 THR A CA 1
ATOM 731 C C . THR A 1 95 ? 10.253 11.134 3.694 1.00 98.00 95 THR A C 1
ATOM 733 O O . THR A 1 95 ? 9.112 11.486 3.414 1.00 98.00 95 THR A O 1
ATOM 736 N N . ARG A 1 96 ? 10.489 9.917 4.205 1.00 98.06 96 ARG A N 1
ATOM 737 C CA . ARG A 1 96 ? 9.398 8.969 4.491 1.00 98.06 96 ARG A CA 1
ATOM 738 C C . ARG A 1 96 ? 8.448 9.491 5.562 1.00 98.06 96 ARG A C 1
ATOM 740 O O . ARG A 1 96 ? 7.244 9.298 5.435 1.00 98.06 96 ARG A O 1
ATOM 747 N N . ARG A 1 97 ? 8.970 10.136 6.610 1.00 98.06 97 ARG A N 1
ATOM 748 C CA . ARG A 1 97 ? 8.138 10.775 7.638 1.00 98.06 97 ARG A CA 1
ATOM 749 C C . ARG A 1 97 ? 7.363 11.951 7.066 1.00 98.06 97 ARG A C 1
ATOM 751 O O . ARG A 1 97 ? 6.173 12.040 7.319 1.00 98.06 97 ARG A O 1
ATOM 758 N N . GLU A 1 98 ? 8.023 12.786 6.272 1.00 98.06 98 GLU A N 1
ATOM 759 C CA . GLU A 1 98 ? 7.409 13.934 5.603 1.00 98.06 98 GLU A CA 1
ATOM 760 C C . GLU A 1 98 ? 6.209 13.528 4.736 1.00 98.06 98 GLU A C 1
ATOM 762 O O . GLU A 1 98 ? 5.186 14.204 4.757 1.00 98.06 98 GLU A O 1
ATOM 767 N N . VAL A 1 99 ? 6.315 12.408 4.011 1.00 98.25 99 VAL A N 1
ATOM 768 C CA . VAL A 1 99 ? 5.246 11.911 3.130 1.00 98.25 99 VAL A CA 1
ATOM 769 C C . VAL A 1 99 ? 4.155 11.153 3.892 1.00 98.25 99 VAL A C 1
ATOM 771 O O . VAL A 1 99 ? 2.979 11.304 3.576 1.00 98.25 99 VAL A O 1
ATOM 774 N N . ALA A 1 100 ? 4.518 10.301 4.856 1.00 98.38 100 ALA A N 1
ATOM 775 C CA . ALA A 1 100 ? 3.588 9.313 5.411 1.00 98.38 100 ALA A CA 1
ATOM 776 C C . ALA A 1 100 ? 3.045 9.640 6.809 1.00 98.38 100 ALA A C 1
ATOM 778 O O . ALA A 1 100 ? 2.071 9.010 7.223 1.00 98.38 100 ALA A O 1
ATOM 779 N N . ILE A 1 101 ? 3.670 10.548 7.564 1.00 98.50 101 ILE A N 1
ATOM 780 C CA . ILE A 1 101 ? 3.338 10.788 8.974 1.00 98.50 101 ILE A CA 1
ATOM 781 C C . ILE A 1 101 ? 2.692 12.161 9.146 1.00 98.50 101 ILE A C 1
ATOM 783 O O . ILE A 1 101 ? 3.253 13.183 8.756 1.00 98.50 101 ILE A O 1
ATOM 787 N N . ILE A 1 102 ? 1.524 12.185 9.790 1.00 98.62 102 ILE A N 1
ATOM 788 C CA . ILE A 1 102 ? 0.821 13.423 10.137 1.00 98.62 102 ILE A CA 1
ATOM 789 C C . ILE A 1 102 ? 1.688 14.224 11.117 1.00 98.62 102 ILE A C 1
ATOM 791 O O . ILE A 1 102 ? 2.133 13.694 12.138 1.00 98.62 102 ILE A O 1
ATOM 795 N N . LYS A 1 103 ? 1.944 15.495 10.796 1.00 97.94 103 LYS A N 1
ATOM 796 C CA . LYS A 1 103 ? 2.909 16.335 11.522 1.00 97.94 103 LYS A CA 1
ATOM 797 C C . LYS A 1 103 ? 2.383 16.843 12.858 1.00 97.94 103 LYS A C 1
ATOM 799 O O . LYS A 1 103 ? 3.071 16.732 13.867 1.00 97.94 103 LYS A O 1
ATOM 804 N N . ASP A 1 104 ? 1.166 17.377 12.846 1.00 97.50 104 ASP A N 1
ATOM 805 C CA . ASP A 1 104 ? 0.636 18.209 13.922 1.00 97.50 104 ASP A CA 1
ATOM 806 C C . ASP A 1 104 ? -0.828 17.868 14.232 1.00 97.50 104 ASP A C 1
ATOM 808 O O . ASP A 1 104 ? -1.513 17.193 13.464 1.00 97.50 104 ASP A O 1
ATOM 812 N N . GLY A 1 105 ? -1.323 18.379 15.361 1.00 98.12 105 GLY A N 1
ATOM 813 C CA . GLY A 1 105 ? -2.706 18.191 15.794 1.00 98.12 105 GLY A CA 1
ATOM 814 C C . GLY A 1 105 ? -2.944 16.873 16.531 1.00 98.12 105 GLY A C 1
ATOM 815 O O . GLY A 1 105 ? -2.013 16.227 17.008 1.00 98.12 105 GLY A O 1
ATOM 816 N N . VAL A 1 106 ? -4.217 16.499 16.669 1.00 98.44 106 VAL A N 1
ATOM 817 C CA . VAL A 1 106 ? -4.634 15.326 17.460 1.00 98.44 106 VAL A CA 1
ATOM 818 C C . VAL A 1 106 ? -4.162 13.996 16.861 1.00 98.44 106 VAL A C 1
ATOM 820 O O . VAL A 1 106 ? -3.922 13.051 17.605 1.00 98.44 106 VAL A O 1
ATOM 823 N N . ASP A 1 107 ? -3.962 13.951 15.542 1.00 98.62 107 ASP A N 1
ATOM 824 C CA . ASP A 1 107 ? -3.520 12.758 14.811 1.00 98.62 107 ASP A CA 1
ATOM 825 C C . ASP A 1 107 ? -2.001 12.727 14.557 1.00 98.62 107 ASP A C 1
ATOM 827 O O . ASP A 1 107 ? -1.519 11.872 13.809 1.00 98.62 107 ASP A O 1
ATOM 831 N N . ALA A 1 108 ? -1.229 13.652 15.143 1.00 98.62 108 ALA A N 1
ATOM 832 C CA . ALA A 1 108 ? 0.218 13.726 14.950 1.00 98.62 108 ALA A CA 1
ATOM 833 C C . ALA A 1 108 ? 0.907 12.386 15.276 1.00 98.62 108 ALA A C 1
ATOM 835 O O . ALA A 1 108 ? 0.679 11.784 16.326 1.00 98.62 108 ALA A O 1
ATOM 836 N N . GLY A 1 109 ? 1.769 11.915 14.372 1.00 98.50 109 GLY A N 1
ATOM 837 C CA . GLY A 1 109 ? 2.403 10.594 14.459 1.00 98.50 109 GLY A CA 1
ATOM 838 C C . GLY A 1 109 ? 1.584 9.445 13.853 1.00 98.50 109 GLY A C 1
ATOM 839 O O . GLY A 1 109 ? 2.115 8.342 13.711 1.00 98.50 109 GLY A O 1
ATOM 840 N N . GLY A 1 110 ? 0.328 9.691 13.473 1.00 98.50 110 GLY A N 1
ATOM 841 C CA . GLY A 1 110 ? -0.527 8.758 12.744 1.00 98.50 110 GLY A CA 1
ATOM 842 C C . GLY A 1 110 ? -0.266 8.735 11.235 1.00 98.50 110 GLY A C 1
ATOM 843 O O . GLY A 1 110 ? 0.541 9.499 10.701 1.00 98.50 110 GLY A O 1
ATOM 844 N N . SER A 1 111 ? -0.963 7.832 10.543 1.00 98.81 111 SER A N 1
ATOM 845 C CA . SER A 1 111 ? -0.918 7.671 9.087 1.00 98.81 111 SER A CA 1
ATOM 846 C C . SER A 1 111 ? -2.196 6.994 8.583 1.00 98.81 111 SER A C 1
ATOM 848 O O . SER A 1 111 ? -2.779 6.166 9.290 1.00 98.81 111 SER A O 1
ATOM 850 N N . TYR A 1 112 ? -2.609 7.308 7.357 1.00 98.75 112 TYR A N 1
ATOM 851 C CA . TYR A 1 112 ? -3.649 6.560 6.652 1.00 98.75 112 TYR A CA 1
ATOM 852 C C . TYR A 1 112 ? -3.021 5.387 5.900 1.00 98.75 112 TYR A C 1
ATOM 854 O O . TYR A 1 112 ? -1.950 5.515 5.312 1.00 98.75 112 TYR A O 1
ATOM 862 N N . VAL A 1 113 ? -3.698 4.238 5.898 1.00 98.81 113 VAL A N 1
ATOM 863 C CA . VAL A 1 113 ? -3.187 3.016 5.268 1.00 98.81 113 VAL A CA 1
ATOM 864 C C . VAL A 1 113 ? -4.202 2.481 4.269 1.00 98.81 113 VAL A C 1
ATOM 866 O O . VAL A 1 113 ? -5.390 2.385 4.568 1.00 98.81 113 VAL A O 1
ATOM 869 N N . PHE A 1 114 ? -3.708 2.092 3.098 1.00 98.75 114 PHE A N 1
ATOM 870 C CA . PHE A 1 114 ? -4.458 1.404 2.056 1.00 98.75 114 PHE A CA 1
ATOM 871 C C . PHE A 1 114 ? -3.785 0.061 1.757 1.00 98.75 114 PHE A C 1
ATOM 873 O O . PHE A 1 114 ? -2.565 -0.004 1.619 1.00 98.75 114 PHE A O 1
ATOM 880 N N . VAL A 1 115 ? -4.579 -1.009 1.673 1.00 98.56 115 VAL A N 1
ATOM 881 C CA . VAL A 1 115 ? -4.118 -2.352 1.301 1.00 98.56 115 VAL A CA 1
ATOM 882 C C . VAL A 1 115 ? -5.025 -2.924 0.219 1.00 98.56 115 VAL A C 1
ATOM 884 O O . VAL A 1 115 ? -6.245 -2.790 0.286 1.00 98.56 115 VAL A O 1
ATOM 887 N N . GLN A 1 116 ? -4.425 -3.569 -0.779 1.00 98.62 116 GLN A N 1
ATOM 888 C CA . GLN A 1 116 ? -5.136 -4.237 -1.863 1.00 98.62 116 GLN A CA 1
ATOM 889 C C . GLN A 1 116 ? -4.291 -5.403 -2.373 1.00 98.62 116 GLN A C 1
ATOM 891 O O . GLN A 1 116 ? -3.137 -5.212 -2.758 1.00 98.62 116 GLN A O 1
ATOM 896 N N . ARG A 1 117 ? -4.863 -6.611 -2.384 1.00 98.56 117 ARG A N 1
ATOM 897 C CA . ARG A 1 117 ? -4.210 -7.792 -2.955 1.00 98.56 117 ARG A CA 1
ATOM 898 C C . ARG A 1 117 ? -4.528 -7.905 -4.443 1.00 98.56 117 ARG A C 1
ATOM 900 O O . ARG A 1 117 ? -5.688 -7.828 -4.841 1.00 98.56 117 ARG A O 1
ATOM 907 N N . TRP A 1 118 ? -3.489 -8.137 -5.237 1.00 98.31 118 TRP A N 1
ATOM 908 C CA . TRP A 1 118 ? -3.580 -8.389 -6.672 1.00 98.31 118 TRP A CA 1
ATOM 909 C C . TRP A 1 118 ? -3.272 -9.854 -6.977 1.00 98.31 118 TRP A C 1
ATOM 911 O O . TRP A 1 118 ? -2.369 -10.448 -6.389 1.00 98.31 118 TRP A O 1
ATOM 921 N N . GLU A 1 119 ? -4.024 -10.435 -7.909 1.00 98.62 119 GLU A N 1
ATOM 922 C CA . GLU A 1 119 ? -3.787 -11.785 -8.421 1.00 98.62 119 GLU A CA 1
ATOM 923 C C . GLU A 1 119 ? -3.279 -11.697 -9.860 1.00 98.62 119 GLU A C 1
ATOM 925 O O . GLU A 1 119 ? -4.024 -11.404 -10.796 1.00 98.62 119 GLU A O 1
ATOM 930 N N . HIS A 1 120 ? -1.981 -11.936 -10.040 1.00 98.38 120 HIS A N 1
ATOM 931 C CA . HIS A 1 120 ? -1.345 -11.841 -11.349 1.00 98.38 120 HIS A CA 1
ATOM 932 C C . HIS A 1 120 ? -1.664 -13.047 -12.233 1.00 98.38 120 HIS A C 1
ATOM 934 O O . HIS A 1 120 ? -1.410 -14.197 -11.871 1.00 98.38 120 HIS A O 1
ATOM 940 N N . ASN A 1 121 ? -2.098 -12.788 -13.467 1.00 98.62 121 ASN A N 1
ATOM 941 C CA . ASN A 1 121 ? -2.127 -13.801 -14.520 1.00 98.62 121 ASN A CA 1
ATOM 942 C C . ASN A 1 121 ? -0.826 -13.766 -15.335 1.00 98.62 121 ASN A C 1
ATOM 944 O O . ASN A 1 121 ? -0.765 -13.206 -16.432 1.00 98.62 121 ASN A O 1
ATOM 948 N N . LEU A 1 122 ? 0.220 -14.417 -14.821 1.00 98.56 122 LEU A N 1
ATOM 949 C CA . LEU A 1 122 ? 1.536 -14.433 -15.476 1.00 98.56 122 LEU A CA 1
ATOM 950 C C . LEU A 1 122 ? 1.508 -15.091 -16.864 1.00 98.56 122 LEU A C 1
ATOM 952 O O . LEU A 1 122 ? 2.309 -14.752 -17.729 1.00 98.56 122 LEU A O 1
ATOM 956 N N . LYS A 1 123 ? 0.552 -15.990 -17.133 1.00 98.62 123 LYS A N 1
ATOM 957 C CA . LYS A 1 123 ? 0.371 -16.574 -18.471 1.00 98.62 123 LYS A CA 1
ATOM 958 C C . LYS A 1 123 ? -0.100 -15.534 -19.486 1.00 98.62 123 LYS A C 1
ATOM 960 O O . LYS A 1 123 ? 0.286 -15.618 -20.649 1.00 98.62 123 LYS A O 1
ATO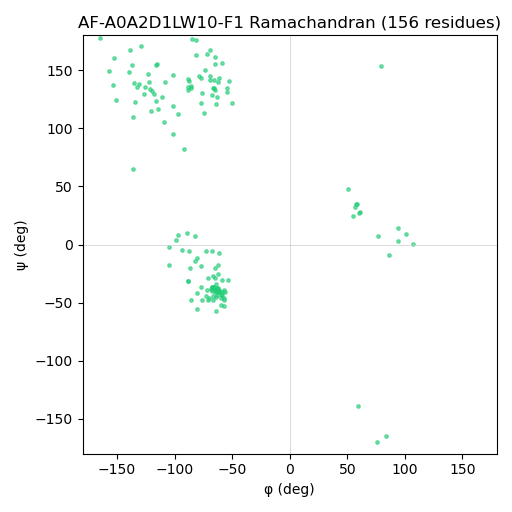M 965 N N . GLN A 1 124 ? -0.953 -14.598 -19.075 1.00 98.69 124 GLN A N 1
ATOM 966 C CA . GLN A 1 124 ? -1.374 -13.490 -19.927 1.00 98.69 124 GLN A CA 1
ATOM 967 C C . GLN A 1 124 ? -0.219 -12.516 -20.152 1.00 98.69 124 GLN A C 1
ATOM 969 O O . GLN A 1 124 ? 0.054 -12.185 -21.301 1.00 98.69 124 GLN A O 1
ATOM 974 N N . LEU A 1 125 ? 0.497 -12.143 -19.088 1.00 98.56 125 LEU A N 1
ATOM 975 C CA . LEU A 1 125 ? 1.664 -11.266 -19.181 1.00 98.56 125 LEU A CA 1
ATOM 976 C C . LEU A 1 125 ? 2.729 -11.839 -20.128 1.00 98.56 125 LEU A C 1
ATOM 978 O O . LEU A 1 125 ? 3.170 -11.162 -21.048 1.00 98.56 125 LEU A O 1
ATOM 982 N N . ASN A 1 126 ? 3.067 -13.123 -19.985 1.00 98.19 126 ASN A N 1
ATOM 983 C CA . ASN A 1 126 ? 4.089 -13.793 -20.797 1.00 98.19 126 ASN A CA 1
ATOM 984 C C . ASN A 1 126 ? 3.709 -13.968 -22.281 1.00 98.19 126 ASN A C 1
ATOM 986 O O . ASN A 1 126 ? 4.527 -14.448 -23.062 1.00 98.19 126 ASN A O 1
ATOM 990 N N . ARG A 1 127 ? 2.479 -13.619 -22.684 1.00 98.62 127 ARG A N 1
ATOM 991 C CA . ARG A 1 127 ? 2.087 -13.536 -24.103 1.00 98.62 127 ARG A CA 1
ATOM 992 C C . ARG A 1 127 ? 2.403 -12.179 -24.725 1.00 98.62 127 ARG A C 1
ATOM 994 O O . ARG A 1 127 ? 2.439 -12.093 -25.948 1.00 98.62 127 ARG A O 1
ATOM 1001 N N . MET A 1 128 ? 2.575 -11.140 -23.913 1.00 98.69 128 MET A N 1
ATOM 1002 C CA . MET A 1 128 ? 2.956 -9.808 -24.377 1.00 98.69 128 MET A CA 1
ATOM 1003 C C . MET A 1 128 ? 4.448 -9.787 -24.700 1.00 98.69 128 MET A C 1
ATOM 1005 O O . MET A 1 128 ? 5.243 -10.403 -23.984 1.00 98.69 128 MET A O 1
ATOM 1009 N N . SER A 1 129 ? 4.834 -9.056 -25.747 1.00 98.69 129 SER A N 1
ATOM 1010 C CA . SER A 1 129 ? 6.250 -8.788 -26.001 1.00 98.69 129 SER A CA 1
ATOM 1011 C C . SER A 1 129 ? 6.836 -7.936 -24.867 1.00 98.69 129 SER A C 1
ATOM 1013 O O . SER A 1 129 ? 6.098 -7.226 -24.185 1.00 98.69 129 SER A O 1
ATOM 1015 N N . VAL A 1 130 ? 8.152 -8.000 -24.639 1.00 98.69 130 VAL A N 1
ATOM 1016 C CA . VAL A 1 130 ? 8.792 -7.154 -23.615 1.00 98.69 130 VAL A CA 1
ATOM 1017 C C . VAL A 1 130 ? 8.532 -5.661 -23.876 1.00 98.69 130 VAL A C 1
ATOM 1019 O O . VAL A 1 130 ? 8.066 -5.021 -22.940 1.00 98.69 130 VAL A O 1
ATOM 1022 N N . PRO A 1 131 ? 8.673 -5.126 -25.108 1.00 98.62 131 PRO A N 1
ATOM 1023 C CA . PRO A 1 131 ? 8.335 -3.727 -25.385 1.00 98.62 131 PRO A CA 1
ATOM 1024 C C . PRO A 1 131 ? 6.886 -3.350 -25.039 1.00 98.62 131 PRO A C 1
ATOM 1026 O O . PRO A 1 131 ? 6.646 -2.282 -24.484 1.00 98.62 131 PRO A O 1
ATOM 1029 N N . ASP A 1 132 ? 5.909 -4.232 -25.291 1.00 98.75 132 ASP A N 1
ATOM 1030 C CA . ASP A 1 132 ? 4.513 -3.962 -24.906 1.00 98.75 132 ASP A CA 1
ATOM 1031 C C . ASP A 1 132 ? 4.341 -3.920 -23.380 1.00 98.75 132 ASP A C 1
ATOM 1033 O O . ASP A 1 132 ? 3.55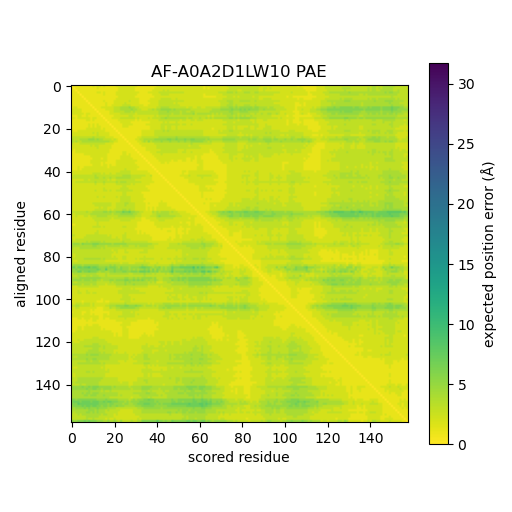6 -3.128 -22.861 1.00 98.75 132 ASP A O 1
ATOM 1037 N N . GLN A 1 133 ? 5.061 -4.775 -22.646 1.00 98.81 133 GLN A N 1
ATOM 1038 C CA . GLN A 1 133 ? 5.052 -4.751 -21.181 1.00 98.81 133 GLN A CA 1
ATOM 1039 C C . GLN A 1 133 ? 5.717 -3.479 -20.646 1.00 98.81 133 GLN A C 1
ATOM 1041 O O . GLN A 1 133 ? 5.219 -2.886 -19.696 1.00 98.81 133 GLN A O 1
ATOM 1046 N N . GLU A 1 134 ? 6.815 -3.042 -21.258 1.00 98.75 134 GLU A N 1
ATOM 1047 C CA . GLU A 1 134 ? 7.507 -1.804 -20.894 1.00 98.75 134 GLU A CA 1
ATOM 1048 C C . GLU A 1 134 ? 6.613 -0.583 -21.119 1.00 98.75 134 GLU A C 1
ATOM 1050 O O . GLU A 1 134 ? 6.539 0.270 -20.244 1.00 98.75 134 GLU A O 1
ATOM 1055 N N . MET A 1 135 ? 5.843 -0.539 -22.210 1.00 98.62 135 MET A N 1
ATOM 1056 C CA . MET A 1 135 ? 4.854 0.522 -22.458 1.00 98.62 135 MET A CA 1
ATOM 1057 C C . MET A 1 135 ? 3.634 0.444 -21.531 1.00 98.62 135 MET A C 1
ATOM 1059 O O . MET A 1 135 ? 3.023 1.464 -21.219 1.00 98.62 135 MET A O 1
ATOM 1063 N N . MET A 1 136 ? 3.273 -0.754 -21.063 1.00 98.69 136 MET A N 1
ATOM 1064 C CA . MET A 1 136 ? 2.242 -0.934 -20.036 1.00 98.69 136 MET A CA 1
ATOM 1065 C C . MET A 1 136 ? 2.705 -0.402 -18.671 1.00 98.69 136 MET A C 1
ATOM 1067 O O . MET A 1 136 ? 1.905 0.179 -17.940 1.00 98.69 136 MET A O 1
ATOM 1071 N N . ILE A 1 137 ? 3.977 -0.597 -18.315 1.00 98.56 137 ILE A N 1
ATOM 1072 C CA . ILE A 1 137 ? 4.520 -0.170 -17.020 1.00 98.56 137 ILE A CA 1
ATOM 1073 C C . ILE A 1 137 ? 4.977 1.293 -17.052 1.00 98.56 137 ILE A C 1
ATOM 1075 O O . ILE A 1 137 ? 4.599 2.056 -16.173 1.00 98.56 137 ILE A O 1
ATOM 1079 N N . GLY A 1 138 ? 5.732 1.699 -18.071 1.00 98.38 138 GLY A N 1
ATOM 1080 C CA . GLY A 1 138 ? 6.393 3.004 -18.184 1.00 98.38 138 GLY A CA 1
ATOM 1081 C C . GLY A 1 138 ? 7.889 2.985 -17.842 1.00 98.38 138 GLY A C 1
ATOM 1082 O O . GLY A 1 138 ? 8.507 4.041 -17.742 1.00 98.38 138 GLY A O 1
ATOM 1083 N N . ARG A 1 139 ? 8.486 1.800 -17.661 1.00 98.56 139 ARG A N 1
ATOM 1084 C CA . ARG A 1 139 ? 9.929 1.609 -17.431 1.00 98.56 139 ARG A CA 1
ATOM 1085 C C . ARG A 1 139 ? 10.443 0.433 -18.247 1.00 98.56 139 ARG A C 1
ATOM 1087 O O . ARG A 1 139 ? 9.680 -0.488 -18.537 1.00 98.56 139 ARG A O 1
ATOM 1094 N N . THR A 1 140 ? 11.730 0.427 -18.574 1.00 98.50 140 THR A N 1
ATOM 1095 C CA . THR A 1 140 ? 12.376 -0.730 -19.204 1.00 98.50 140 THR A CA 1
ATOM 1096 C C . THR A 1 140 ? 12.487 -1.889 -18.217 1.00 98.50 140 THR A C 1
ATOM 1098 O O . THR A 1 140 ? 12.730 -1.701 -17.024 1.00 98.50 140 THR A O 1
ATOM 1101 N N . LYS A 1 141 ? 12.284 -3.121 -18.685 1.00 98.19 141 LYS A N 1
ATOM 1102 C CA . LYS A 1 141 ? 12.099 -4.273 -17.795 1.00 98.19 141 LYS A CA 1
ATOM 1103 C C . LYS A 1 141 ? 13.392 -4.700 -17.112 1.00 98.19 141 LYS A C 1
ATOM 1105 O O . LYS A 1 141 ? 13.397 -5.004 -15.921 1.00 98.19 141 LYS A O 1
ATOM 1110 N N . GLU A 1 142 ? 14.485 -4.754 -17.866 1.00 97.38 142 GLU A N 1
ATOM 1111 C CA . GLU A 1 142 ? 15.778 -5.227 -17.366 1.00 97.38 142 GLU A CA 1
ATOM 1112 C C . GLU A 1 142 ? 16.509 -4.134 -16.581 1.00 97.38 142 GLU A C 1
ATOM 1114 O O . GLU A 1 142 ? 16.823 -4.343 -15.407 1.00 97.38 142 GLU A O 1
ATOM 1119 N N . ALA A 1 143 ? 16.709 -2.972 -17.214 1.00 97.50 143 ALA A N 1
ATOM 1120 C CA . ALA A 1 143 ? 17.484 -1.853 -16.677 1.00 97.50 143 ALA A CA 1
ATOM 1121 C C . ALA A 1 143 ? 16.695 -0.953 -15.713 1.00 97.50 143 ALA A C 1
ATOM 1123 O O . ALA A 1 143 ? 17.305 -0.183 -14.975 1.00 97.50 143 ALA A O 1
ATOM 1124 N N . ASN A 1 144 ? 15.361 -1.071 -15.680 1.00 98.19 144 ASN A N 1
ATOM 1125 C CA . ASN A 1 144 ? 14.494 -0.260 -14.827 1.00 98.19 144 ASN A CA 1
ATOM 1126 C C . ASN A 1 144 ? 14.662 1.255 -15.066 1.00 98.19 144 ASN A C 1
ATOM 1128 O O . ASN A 1 144 ? 14.569 2.066 -14.145 1.00 98.19 144 ASN A O 1
ATOM 1132 N N . GLU A 1 145 ? 14.914 1.646 -16.311 1.00 98.00 145 GLU A N 1
ATOM 1133 C CA . GLU A 1 145 ? 15.001 3.048 -16.724 1.00 98.00 145 GLU A CA 1
ATOM 1134 C C . GLU A 1 145 ? 13.602 3.573 -17.048 1.00 98.00 145 GLU A C 1
ATOM 1136 O O . GLU A 1 145 ? 12.815 2.878 -17.691 1.00 98.00 145 GLU A O 1
ATOM 1141 N N . GLU A 1 146 ? 13.277 4.781 -16.590 1.00 97.75 146 GLU A N 1
ATOM 1142 C CA . GLU A 1 146 ? 12.000 5.419 -16.907 1.00 97.75 146 GLU A CA 1
ATOM 1143 C C . GLU A 1 146 ? 11.904 5.757 -18.399 1.00 97.75 146 GLU A C 1
ATOM 1145 O O . GLU A 1 146 ? 12.848 6.286 -18.984 1.00 97.75 146 GLU A O 1
ATOM 1150 N N . ILE A 1 147 ? 10.756 5.454 -19.007 1.00 97.88 147 ILE A N 1
ATOM 1151 C CA . ILE A 1 147 ? 10.417 5.885 -20.367 1.00 97.88 147 ILE A CA 1
ATOM 1152 C C . ILE A 1 147 ? 9.797 7.278 -20.264 1.00 97.88 147 ILE A C 1
ATOM 1154 O O . ILE A 1 147 ? 8.940 7.485 -19.403 1.00 97.88 147 ILE A O 1
ATOM 1158 N N . ASP A 1 148 ? 10.205 8.210 -21.129 1.00 97.69 148 ASP A N 1
ATOM 1159 C CA . ASP A 1 148 ? 9.681 9.580 -21.133 1.00 97.69 148 ASP A CA 1
ATOM 1160 C C . ASP A 1 148 ? 8.141 9.584 -21.191 1.00 97.69 148 ASP A C 1
ATOM 1162 O O . ASP A 1 148 ? 7.524 8.766 -21.880 1.00 97.69 148 ASP A O 1
ATOM 1166 N N . GLY A 1 149 ? 7.518 10.497 -20.443 1.00 96.88 149 GLY A N 1
ATOM 1167 C CA . GLY A 1 149 ? 6.067 10.656 -20.394 1.00 96.88 149 GLY A CA 1
ATOM 1168 C C . GLY A 1 149 ? 5.455 10.969 -21.761 1.00 96.88 149 GLY A C 1
ATOM 1169 O O . GLY A 1 149 ? 4.338 10.529 -22.031 1.00 96.88 149 GLY A O 1
ATOM 1170 N N . ASP A 1 150 ? 6.197 11.658 -22.633 1.00 97.50 150 ASP A N 1
ATOM 1171 C CA . ASP A 1 150 ? 5.769 11.952 -24.007 1.00 97.50 150 ASP A CA 1
ATOM 1172 C C . ASP A 1 150 ? 5.913 10.734 -24.950 1.00 97.50 150 ASP A C 1
ATOM 1174 O O . ASP A 1 150 ? 5.255 10.679 -25.993 1.00 97.50 150 ASP A O 1
ATOM 1178 N N . ASP A 1 151 ? 6.715 9.731 -24.565 1.00 97.88 151 ASP A N 1
ATOM 1179 C CA . ASP A 1 151 ? 7.029 8.532 -25.359 1.00 97.88 151 ASP A CA 1
ATOM 1180 C C . ASP A 1 151 ? 6.306 7.257 -24.876 1.00 97.88 151 ASP A C 1
ATOM 1182 O O . ASP A 1 151 ? 6.433 6.196 -25.498 1.00 97.88 151 ASP A O 1
ATOM 1186 N N . ARG A 1 152 ? 5.520 7.332 -23.792 1.00 97.50 152 ARG A N 1
ATOM 1187 C CA . ARG A 1 152 ? 4.723 6.212 -23.258 1.00 97.50 152 ARG A CA 1
ATOM 1188 C C . ARG A 1 152 ? 3.213 6.479 -23.330 1.00 97.50 152 ARG A C 1
ATOM 1190 O O . ARG A 1 152 ? 2.775 7.628 -23.338 1.00 97.50 152 ARG A O 1
ATOM 1197 N N . PRO A 1 153 ? 2.361 5.438 -23.387 1.00 98.31 153 PRO A N 1
ATOM 1198 C CA . PRO A 1 153 ? 0.913 5.628 -23.382 1.00 98.31 153 PRO A CA 1
ATOM 1199 C C . PRO A 1 153 ? 0.429 6.315 -22.100 1.00 98.31 153 PRO A C 1
ATOM 1201 O O . PRO A 1 153 ? 0.847 5.944 -21.013 1.00 98.31 153 PRO A O 1
ATOM 1204 N N . ALA A 1 154 ? -0.579 7.188 -22.195 1.00 98.06 154 ALA A N 1
ATOM 1205 C CA . ALA A 1 154 ? -1.216 7.814 -21.024 1.00 98.06 154 ALA A CA 1
ATOM 1206 C C . ALA A 1 154 ? -1.899 6.818 -20.055 1.00 98.06 154 ALA A C 1
ATOM 1208 O O . ALA A 1 154 ? -2.404 7.209 -19.006 1.00 98.06 154 ALA A O 1
ATOM 1209 N N . THR A 1 155 ? -1.978 5.539 -20.430 1.00 98.06 155 THR A N 1
ATOM 1210 C CA . THR A 1 155 ? -2.472 4.437 -19.596 1.00 98.06 155 THR A CA 1
ATOM 1211 C C . THR A 1 155 ? -1.350 3.634 -18.934 1.00 98.06 155 THR A C 1
ATOM 1213 O O . THR A 1 155 ? -1.654 2.606 -18.328 1.00 98.06 155 THR A O 1
ATOM 1216 N N . SER A 1 156 ? -0.078 4.024 -19.098 1.00 98.19 156 SER A N 1
ATOM 1217 C CA . SER A 1 156 ? 1.039 3.401 -18.383 1.00 98.19 156 SER A CA 1
ATOM 1218 C C . SER A 1 156 ? 0.847 3.523 -16.874 1.00 98.19 156 SER A C 1
ATOM 1220 O O . SER A 1 156 ? 0.140 4.410 -16.401 1.00 98.19 156 SER A O 1
ATOM 1222 N N . HIS A 1 157 ? 1.474 2.632 -16.109 1.00 97.56 157 HIS A N 1
ATOM 1223 C CA . HIS A 1 157 ? 1.339 2.656 -14.656 1.00 97.56 157 HIS A CA 1
ATOM 1224 C C . HIS A 1 157 ? 1.990 3.885 -13.994 1.00 97.56 157 HIS A C 1
ATOM 1226 O O . HIS A 1 157 ? 1.426 4.382 -13.019 1.00 97.56 157 HIS A O 1
ATOM 1232 N N . LEU A 1 158 ? 3.139 4.351 -14.510 1.00 93.12 158 LEU A N 1
ATOM 1233 C CA . LEU A 1 158 ? 3.853 5.542 -14.020 1.00 93.12 158 LEU A CA 1
ATOM 1234 C C . LEU A 1 158 ? 3.132 6.858 -14.329 1.00 93.12 158 LEU A C 1
ATOM 1236 O O . LEU A 1 158 ? 2.808 7.084 -15.521 1.00 93.12 158 LEU A O 1
#

Nearest PDB structures (foldseek):
  6fiy-assembly1_A  TM=1.005E+00  e=7.149E-20  Klebsiella pneumoniae
  6rpd-assembly1_B  TM=1.004E+00  e=9.435E-20  Klebsiella pneumoniae
  6fl2-assembly1_A  TM=1.005E+00  e=2.324E-19  Klebsiella pneumoniae
  5vj0-assembly2_C  TM=1.001E+00  e=3.776E-19  [Enterobacter] lignolyticus
  6fkt-assembly1_B  TM=9.904E-01  e=2.670E-19  Klebsiella pneumoniae

InterPro domains:
  IPR006314 Dyp-type peroxidase [PS51404] (1-158)
  IPR006314 Dyp-type peroxidase [PTHR30521] (1-157)
  IPR006314 Dyp-type peroxidase [TIGR01413] (1-157)
  IPR011008 Dimeric alpha-beta barrel [SSF54909] (1-157)
  IPR048327 Dyp-type peroxidase, N-terminal domain [PF04261] (1-73)
  IPR048328 Dyp-type peroxidase, C-terminal domain [PF20628] (76-158)

Radius of gyration: 19.26 Å; Cα contacts (8 Å, |Δi|>4): 122; chains: 1; bounding box: 35×35×48 Å

Sequence (158 aa):
FGNNVWRELSGGVGAEELKDFPVYGKGLAPSTQYDVLIHILSARHEVNFSVAQAAMAAFGDVIEVKEEVHGFRWIEERDLSGFVDGTENPAGLETRREVAIIKDGVDAGGSYVFVQRWEHNLKQLNRMSVPDQEMMIGRTKEANEEIDGDDRPATSHL

Foldseek 3Di:
DADVLVCVVVVNPDPVVGDQDDAPPVNPRPGDDDDDDDDDDDPDQVVSVVVVVVVCVVCPPVDDDPDDDDDDQDPPSDDPLQAHPCPPPQDDPVRCCVPAADPDDPRGRHGDDDDDDDDDPSVVSVVDDQVVVCLQAQARRPVRHGHDPVRHDPNHND

Solvent-accessible surface area (backbone atoms only — not comparable to full-atom values): 10290 Å² total; per-residue (Å²): 101,21,40,71,58,41,38,64,76,48,73,64,58,62,66,86,85,64,57,74,62,68,59,39,84,92,49,75,42,72,60,83,76,62,56,78,78,87,89,80,86,72,100,44,68,74,58,45,53,55,51,50,54,52,51,49,65,72,57,48,88,81,60,81,88,87,79,86,82,89,83,77,86,43,77,88,45,24,45,96,89,56,37,64,60,67,85,87,50,72,63,62,73,66,51,36,40,69,75,53,35,40,83,65,74,92,48,40,75,39,67,89,85,87,88,82,91,83,85,82,60,62,75,63,56,71,70,50,54,69,69,58,49,21,40,47,43,30,31,41,53,89,82,60,44,76,52,54,76,92,80,35,56,97,78,21,73,105

pLDDT: mean 98.04, std 1.22, range [91.62, 98.88]

Secondary structure (DSSP, 8-state):
--HHHHHHHTTT-S-TT--PPPPBGGGTB-----S-------S-HHHHHHHHHHHHHHHGGG------------GGGB-TTS-B--TTSPPSHHHHHHHHS--SSTTTT------------HHHHTTS-HHHHHHHHTB-TTT-PBPPTTTS-TTS--

Organism: Raoultella ornithinolytica (NCBI:txid54291)